Protein AF-A0A2V6JH81-F1 (afdb_monomer_lite)

Foldseek 3Di:
DVVVVVVCVVVVPQFLDEEEAEADRQVVVVVVCVVCVVSHPYYHYHNYDDPCVVVVPDDDD

pLDDT: mean 91.99, std 8.89, range [59.97, 98.19]

Sequence (61 aa):
MADLHALLSDAGEAGPYVLVGHSYGALIVRLYASTYPKEVSGLVLNDALSEGLQDAETPEE

Radius of gyration: 13.95 Å; chains: 1; bounding box: 46×16×29 Å

Secondary structure (DSSP, 8-state):
-HHHHHHHHHTT--SSEEEEEEETHHHHHHHHHHHSTTSEEEEEEEEE--TTHHHHHSPP-

Structure (mmCIF, N/CA/C/O backbone):
data_AF-A0A2V6JH81-F1
#
_entry.id   AF-A0A2V6JH81-F1
#
loop_
_atom_site.group_PDB
_atom_site.id
_atom_site.type_symbol
_atom_site.label_atom_id
_atom_site.label_alt_id
_atom_site.label_comp_id
_atom_site.label_asym_id
_atom_site.label_entity_id
_atom_site.label_seq_id
_atom_site.pdbx_PDB_ins_code
_atom_site.Cartn_x
_atom_site.Cartn_y
_atom_site.Cartn_z
_atom_site.occupancy
_atom_site.B_iso_or_equiv
_atom_site.auth_seq_id
_atom_site.auth_comp_id
_atom_site.auth_asym_id
_atom_site.auth_atom_id
_atom_site.pdbx_PDB_model_num
ATOM 1 N N . MET A 1 1 ? -6.245 9.438 -2.152 1.00 86.25 1 MET A N 1
ATOM 2 C CA . MET A 1 1 ? -6.262 8.477 -1.023 1.00 86.25 1 MET A CA 1
ATOM 3 C C . MET A 1 1 ? -7.648 8.343 -0.416 1.00 86.25 1 MET A C 1
ATOM 5 O O . MET A 1 1 ? -8.040 7.214 -0.161 1.00 86.25 1 MET A O 1
ATOM 9 N N . ALA A 1 2 ? -8.392 9.448 -0.256 1.00 89.38 2 ALA A N 1
ATOM 10 C CA . ALA A 1 2 ? -9.780 9.427 0.214 1.00 89.38 2 ALA A CA 1
ATOM 11 C C . ALA A 1 2 ? -10.663 8.410 -0.533 1.00 89.38 2 ALA A C 1
ATOM 13 O O . ALA A 1 2 ? -11.381 7.667 0.120 1.00 89.38 2 ALA A O 1
ATOM 14 N N . ASP A 1 3 ? -10.531 8.301 -1.860 1.00 96.00 3 ASP A N 1
ATOM 15 C CA . ASP A 1 3 ? -11.338 7.355 -2.646 1.00 96.00 3 ASP A CA 1
ATOM 16 C C . ASP A 1 3 ? -11.045 5.889 -2.300 1.00 96.00 3 ASP A C 1
ATOM 18 O O . ASP A 1 3 ? -11.968 5.116 -2.076 1.00 96.00 3 ASP A O 1
ATOM 22 N N . LEU A 1 4 ? -9.768 5.498 -2.196 1.00 95.12 4 LEU A N 1
ATOM 23 C CA . LEU A 1 4 ? -9.393 4.128 -1.823 1.00 95.12 4 LEU A CA 1
ATOM 24 C C . LEU A 1 4 ? -9.830 3.800 -0.389 1.00 95.12 4 LEU A C 1
ATOM 26 O O . LEU A 1 4 ? -10.343 2.716 -0.138 1.00 95.12 4 LEU A O 1
ATOM 30 N N . HIS A 1 5 ? -9.663 4.744 0.537 1.00 95.75 5 HIS A N 1
ATOM 31 C CA . HIS A 1 5 ? -10.089 4.565 1.924 1.00 95.75 5 HIS A CA 1
ATOM 32 C C . HIS A 1 5 ? -11.616 4.419 2.030 1.00 95.75 5 HIS A C 1
ATOM 34 O O . HIS A 1 5 ? -12.110 3.523 2.710 1.00 95.75 5 HIS A O 1
ATOM 40 N N . ALA A 1 6 ? -12.364 5.251 1.297 1.00 96.31 6 ALA A N 1
ATOM 41 C CA . ALA A 1 6 ? -13.817 5.168 1.227 1.00 96.31 6 ALA A CA 1
ATOM 42 C C . ALA A 1 6 ? -14.281 3.844 0.610 1.00 96.31 6 ALA A C 1
ATOM 44 O O . ALA A 1 6 ? -15.164 3.205 1.167 1.00 96.31 6 ALA A O 1
ATOM 45 N N . LEU A 1 7 ? -13.659 3.398 -0.486 1.00 96.50 7 LEU A N 1
ATOM 46 C CA . LEU A 1 7 ? -13.993 2.128 -1.134 1.00 96.50 7 LEU A CA 1
ATOM 47 C C . LEU A 1 7 ? -13.776 0.928 -0.208 1.00 96.50 7 LEU A C 1
ATOM 49 O O . LEU A 1 7 ? -14.639 0.061 -0.142 1.00 96.50 7 LEU A O 1
ATOM 53 N N . LEU A 1 8 ? -12.656 0.881 0.520 1.00 95.62 8 LEU A N 1
ATOM 54 C CA . LEU A 1 8 ? -12.387 -0.192 1.484 1.00 95.62 8 LEU A CA 1
ATOM 55 C C . LEU A 1 8 ? -13.418 -0.193 2.622 1.00 95.62 8 LEU A C 1
ATOM 57 O O . LEU A 1 8 ? -13.937 -1.248 2.981 1.00 95.62 8 LEU A O 1
ATOM 61 N N . SER A 1 9 ? -13.769 0.989 3.138 1.00 94.44 9 SER A N 1
ATOM 62 C CA . SER A 1 9 ? -14.801 1.119 4.170 1.00 94.44 9 SER A CA 1
ATOM 63 C C . SER A 1 9 ? -16.187 0.709 3.670 1.00 94.44 9 SER A C 1
ATOM 65 O O . SER A 1 9 ? -16.917 0.051 4.405 1.00 94.44 9 SER A O 1
ATOM 67 N N . ASP A 1 10 ? -16.566 1.104 2.454 1.00 97.25 10 ASP A N 1
ATOM 68 C CA . ASP A 1 10 ? -17.890 0.823 1.883 1.00 97.25 10 ASP A CA 1
ATOM 69 C C . ASP A 1 10 ? -18.030 -0.656 1.491 1.00 97.25 10 ASP A C 1
ATOM 71 O O . ASP A 1 10 ? -19.090 -1.258 1.651 1.00 97.25 10 ASP A O 1
ATOM 75 N N . ALA A 1 11 ? -16.923 -1.283 1.081 1.00 96.88 11 ALA A N 1
ATOM 76 C CA . ALA A 1 11 ? -16.828 -2.727 0.891 1.00 96.88 11 ALA A CA 1
ATOM 77 C C . ALA A 1 11 ? -16.871 -3.520 2.214 1.00 96.88 11 ALA A C 1
ATOM 79 O O . ALA A 1 11 ? -17.039 -4.738 2.189 1.00 96.88 11 ALA A O 1
ATOM 80 N N . GLY A 1 12 ? -16.746 -2.851 3.367 1.00 96.06 12 GLY A N 1
ATOM 81 C CA . GLY A 1 12 ? -16.722 -3.494 4.681 1.00 96.06 12 GLY A CA 1
ATOM 82 C C . GLY A 1 12 ? -15.430 -4.261 4.966 1.00 96.06 12 GLY A C 1
ATOM 83 O O . GLY A 1 12 ? -15.417 -5.133 5.836 1.00 96.06 12 GLY A O 1
ATOM 84 N N . GLU A 1 13 ? -14.350 -3.954 4.246 1.00 95.62 13 GLU A N 1
ATOM 85 C CA . GLU A 1 13 ? -13.053 -4.589 4.451 1.00 95.62 13 GLU A CA 1
AT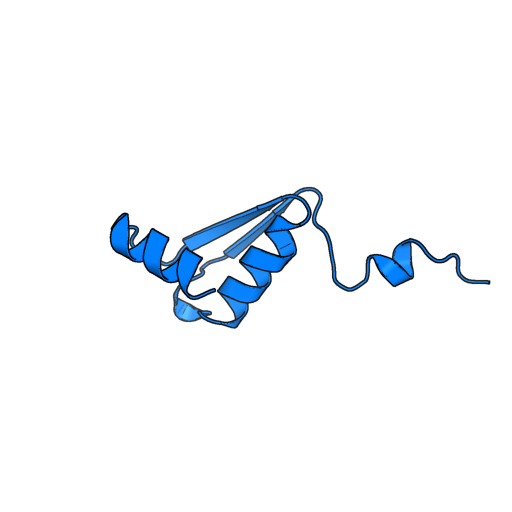OM 86 C C . GLU A 1 13 ? -12.476 -4.147 5.800 1.00 95.62 13 GLU A C 1
ATOM 88 O O . GLU A 1 13 ? -12.316 -2.958 6.080 1.00 95.62 13 GLU A O 1
ATOM 93 N N . ALA A 1 14 ? -12.170 -5.114 6.664 1.00 88.81 14 ALA A N 1
ATOM 94 C CA . ALA A 1 14 ? -11.613 -4.849 7.982 1.00 88.81 14 ALA A CA 1
ATOM 95 C C . ALA A 1 14 ? -10.088 -4.985 7.941 1.00 88.81 14 ALA A C 1
ATOM 97 O O . ALA A 1 14 ? -9.551 -6.061 7.675 1.00 88.81 14 ALA A O 1
ATOM 98 N N . GLY A 1 15 ? -9.391 -3.885 8.221 1.00 87.62 15 GLY A N 1
ATOM 99 C CA . GLY A 1 15 ? -7.938 -3.877 8.337 1.00 87.62 15 GLY A CA 1
ATOM 100 C C . GLY A 1 15 ? -7.404 -4.657 9.555 1.00 87.62 15 GLY A C 1
ATOM 101 O O . GLY A 1 15 ? -8.169 -5.099 10.418 1.00 87.62 15 GLY A O 1
ATOM 102 N N . PRO A 1 16 ? -6.070 -4.771 9.677 1.00 95.81 16 PRO A N 1
ATOM 103 C CA . PRO A 1 16 ? -5.076 -4.131 8.816 1.00 95.81 16 PRO A CA 1
ATOM 104 C C . PRO A 1 16 ? -4.826 -4.883 7.494 1.00 95.81 16 PRO A C 1
ATOM 106 O O . PRO A 1 16 ? -4.798 -6.109 7.444 1.00 95.81 16 PRO A O 1
ATOM 109 N N . TYR A 1 17 ? -4.620 -4.130 6.414 1.00 97.19 17 TYR A N 1
ATOM 110 C CA . TYR A 1 17 ? -4.498 -4.639 5.050 1.00 97.19 17 TYR A CA 1
ATOM 111 C C . TYR A 1 17 ? -3.073 -5.081 4.707 1.00 97.19 17 TYR A C 1
ATOM 113 O O . TYR A 1 17 ? -2.088 -4.476 5.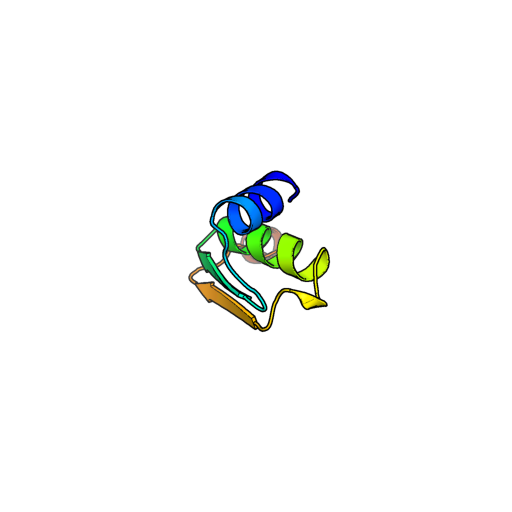140 1.00 97.19 17 TYR A O 1
ATOM 121 N N . VAL A 1 18 ? -2.966 -6.075 3.826 1.00 97.69 18 VAL A N 1
ATOM 122 C CA . VAL A 1 18 ? -1.769 -6.287 3.003 1.00 97.69 18 VAL A CA 1
ATOM 123 C C . VAL A 1 18 ? -2.088 -5.774 1.606 1.00 97.69 18 VAL A C 1
ATOM 125 O O . VAL A 1 18 ? -2.911 -6.358 0.904 1.00 97.69 18 VAL A O 1
ATOM 128 N N . LEU A 1 19 ? -1.468 -4.664 1.208 1.00 97.56 19 LEU A N 1
ATOM 129 C CA . LEU A 1 19 ? -1.744 -4.036 -0.083 1.00 97.56 19 LEU A CA 1
ATOM 130 C C . LEU A 1 19 ? -0.729 -4.488 -1.129 1.00 97.56 19 LEU A C 1
ATOM 132 O O . LEU A 1 19 ? 0.481 -4.441 -0.900 1.00 97.56 19 LEU A O 1
ATOM 136 N N . VAL A 1 20 ? -1.225 -4.886 -2.298 1.00 97.75 20 VAL A N 1
ATOM 137 C CA . VAL A 1 20 ? -0.393 -5.286 -3.436 1.00 97.75 20 VAL A CA 1
ATOM 138 C C . VAL A 1 20 ? -0.429 -4.181 -4.488 1.00 97.75 20 VAL A C 1
ATOM 140 O O . VAL A 1 20 ? -1.488 -3.865 -5.024 1.00 97.75 20 VAL A O 1
ATOM 143 N N . GLY A 1 21 ? 0.724 -3.584 -4.782 1.00 97.44 21 GLY A N 1
ATOM 144 C CA . GLY A 1 21 ? 0.879 -2.558 -5.810 1.00 97.44 21 GLY A CA 1
ATOM 145 C C . GLY A 1 21 ? 1.688 -3.085 -6.989 1.00 97.44 21 GLY A C 1
ATOM 146 O O . GLY A 1 21 ? 2.838 -3.481 -6.812 1.00 97.44 21 GLY A O 1
ATOM 147 N N . HIS A 1 22 ? 1.100 -3.069 -8.186 1.00 97.31 22 HIS A N 1
ATOM 148 C CA . HIS A 1 22 ? 1.784 -3.413 -9.435 1.00 97.31 22 HIS A CA 1
ATOM 149 C C . HIS A 1 22 ? 2.052 -2.162 -10.272 1.00 97.31 22 HIS A C 1
ATOM 151 O O . HIS A 1 22 ? 1.144 -1.337 -10.414 1.00 97.31 22 HIS A O 1
ATOM 157 N N . SER A 1 23 ? 3.253 -2.021 -10.845 1.00 95.50 23 SER A N 1
ATOM 158 C CA . SER A 1 23 ? 3.616 -0.867 -11.679 1.00 95.50 23 SER A CA 1
ATOM 159 C C . SER A 1 23 ? 3.298 0.456 -10.962 1.00 95.50 23 SER A C 1
ATOM 161 O O . SER A 1 23 ? 3.724 0.659 -9.823 1.00 95.50 23 SER A O 1
ATOM 163 N N . TYR A 1 24 ? 2.517 1.350 -11.572 1.00 95.25 24 TYR A N 1
ATOM 164 C CA . TYR A 1 24 ? 2.075 2.610 -10.965 1.00 95.25 24 TYR A CA 1
ATOM 165 C C . TYR A 1 24 ? 1.288 2.419 -9.656 1.00 95.25 24 TYR A C 1
ATOM 167 O O . TYR A 1 24 ? 1.355 3.254 -8.753 1.00 95.25 24 TYR A O 1
ATOM 175 N N . GLY A 1 25 ? 0.593 1.2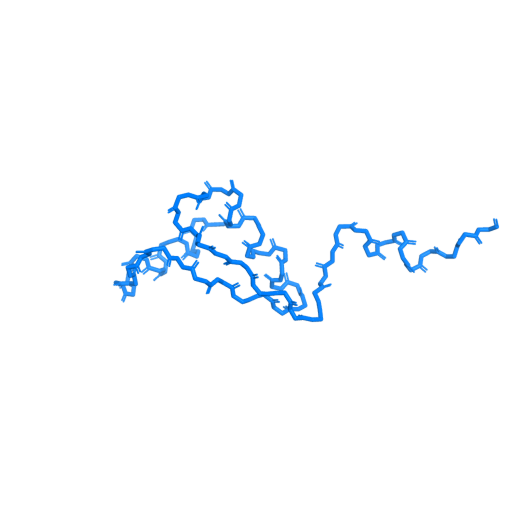88 -9.502 1.00 96.06 25 GLY A N 1
ATOM 176 C CA . GLY A 1 25 ? -0.135 0.946 -8.281 1.00 96.06 25 GLY A CA 1
ATOM 177 C C . GLY A 1 25 ? 0.759 0.887 -7.040 1.00 96.06 25 GLY A C 1
ATOM 178 O O . GLY A 1 25 ? 0.272 1.120 -5.936 1.00 96.06 25 GLY A O 1
ATOM 179 N N . ALA A 1 26 ? 2.066 0.659 -7.207 1.00 96.38 26 ALA A N 1
ATOM 180 C CA . ALA A 1 26 ? 3.035 0.732 -6.119 1.00 96.38 26 ALA A CA 1
ATOM 181 C C . ALA A 1 26 ? 3.081 2.118 -5.455 1.00 96.38 26 ALA A C 1
ATOM 183 O O . ALA A 1 26 ? 3.103 2.202 -4.228 1.00 96.38 26 ALA A O 1
ATOM 184 N N . LEU A 1 27 ? 3.022 3.201 -6.240 1.00 95.31 27 LEU A N 1
ATOM 185 C CA . LEU A 1 27 ? 3.005 4.572 -5.716 1.00 95.31 27 LEU A CA 1
ATOM 186 C C . LEU A 1 27 ? 1.720 4.844 -4.921 1.00 95.31 27 LEU A C 1
ATOM 188 O O . LEU A 1 27 ? 1.756 5.474 -3.865 1.00 95.31 27 LEU A O 1
ATOM 192 N N . ILE A 1 28 ? 0.590 4.306 -5.389 1.00 96.44 28 ILE A N 1
ATOM 193 C CA . ILE A 1 28 ? -0.713 4.435 -4.726 1.00 96.44 28 ILE A CA 1
ATOM 194 C C . ILE A 1 28 ? -0.701 3.727 -3.367 1.00 96.44 28 ILE A C 1
ATOM 196 O O . ILE A 1 28 ? -1.047 4.343 -2.360 1.00 96.44 28 ILE A O 1
ATOM 200 N N . VAL A 1 29 ? -0.293 2.453 -3.311 1.00 97.12 29 VAL A N 1
ATOM 201 C CA . VAL A 1 2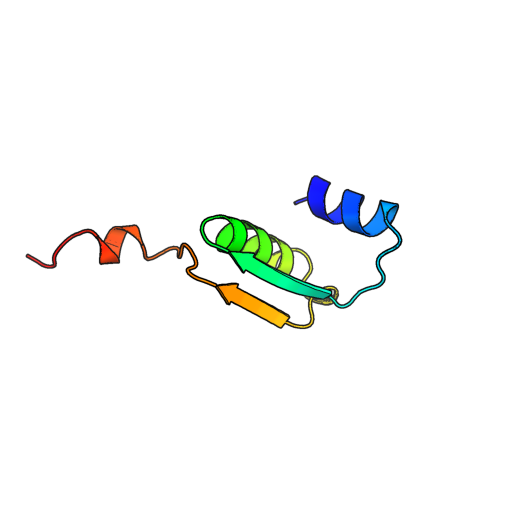9 ? -0.311 1.684 -2.052 1.00 97.12 29 VAL A CA 1
ATOM 202 C C . VAL A 1 29 ? 0.730 2.186 -1.051 1.00 97.12 29 VAL A C 1
ATOM 204 O O . VAL A 1 29 ? 0.468 2.168 0.150 1.00 97.12 29 VAL A O 1
ATOM 207 N N . ARG A 1 30 ? 1.873 2.705 -1.523 1.00 96.38 30 ARG A N 1
ATOM 208 C CA . ARG A 1 30 ? 2.866 3.382 -0.674 1.00 96.38 30 ARG A CA 1
ATOM 209 C C . ARG A 1 30 ? 2.287 4.636 -0.033 1.00 96.38 30 ARG A C 1
ATOM 211 O O . ARG A 1 30 ? 2.380 4.788 1.182 1.00 96.38 30 ARG A O 1
ATOM 218 N N . LEU A 1 31 ? 1.638 5.491 -0.826 1.00 96.56 31 LEU A N 1
ATOM 219 C CA . LEU A 1 31 ? 0.989 6.698 -0.319 1.00 96.56 31 LEU A CA 1
ATOM 220 C C . LEU A 1 31 ? -0.165 6.370 0.639 1.00 96.56 31 LEU A C 1
ATOM 222 O O . LEU A 1 31 ? -0.352 7.055 1.645 1.00 96.56 31 LEU A O 1
ATOM 226 N N . TYR A 1 32 ? -0.932 5.313 0.367 1.00 97.44 32 TYR A N 1
ATOM 227 C CA . TYR A 1 32 ? -1.974 4.857 1.285 1.00 97.44 32 TYR A CA 1
ATOM 228 C C . TYR A 1 32 ? -1.370 4.410 2.621 1.00 97.44 32 TYR A C 1
ATOM 230 O O . TYR A 1 32 ? -1.802 4.882 3.670 1.00 97.44 32 TYR A O 1
ATOM 238 N N . ALA A 1 33 ? -0.332 3.570 2.596 1.00 97.06 33 ALA A N 1
ATOM 239 C CA . ALA A 1 33 ? 0.334 3.090 3.805 1.00 97.06 33 ALA A CA 1
ATOM 240 C C . ALA A 1 33 ? 1.003 4.213 4.609 1.00 97.06 33 ALA A C 1
ATOM 242 O O . ALA A 1 33 ? 0.963 4.183 5.836 1.00 97.06 33 ALA A O 1
ATOM 243 N N . SER A 1 34 ? 1.571 5.230 3.949 1.00 96.94 34 SER A N 1
ATOM 244 C CA . SER A 1 34 ? 2.132 6.391 4.650 1.00 96.94 34 SER A CA 1
ATOM 245 C C . SER A 1 34 ? 1.051 7.277 5.274 1.00 96.94 34 SER A C 1
ATOM 247 O O . SER A 1 34 ? 1.292 7.907 6.300 1.00 96.94 34 SER A O 1
ATOM 249 N N . THR A 1 35 ? -0.136 7.334 4.662 1.00 97.31 35 THR A N 1
ATOM 250 C CA . THR A 1 35 ? -1.273 8.135 5.145 1.00 97.31 35 THR A CA 1
ATOM 251 C C . THR A 1 35 ? -2.018 7.433 6.288 1.00 97.31 35 THR A C 1
ATOM 253 O O . THR A 1 35 ? -2.394 8.084 7.262 1.00 97.31 35 THR A O 1
ATOM 256 N N . TYR A 1 36 ? -2.184 6.107 6.207 1.00 96.44 36 TYR A N 1
ATOM 257 C CA . TYR A 1 36 ? -2.933 5.277 7.162 1.00 96.44 36 TYR A CA 1
ATOM 258 C C . TYR A 1 36 ? -2.067 4.137 7.739 1.00 96.44 36 TYR A C 1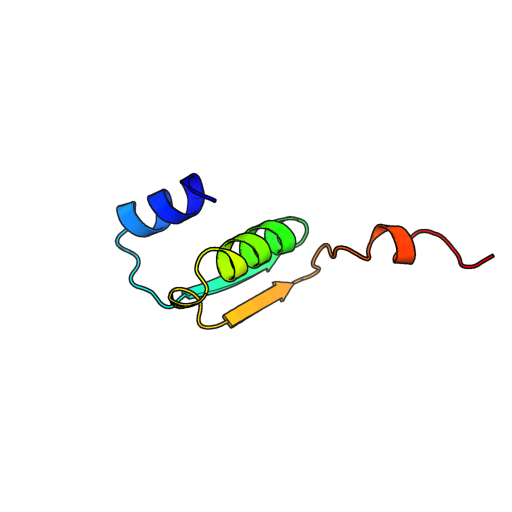
ATOM 260 O O . TYR A 1 36 ? -2.392 2.958 7.581 1.00 96.44 36 TYR A O 1
ATOM 268 N N . PRO A 1 37 ? -0.964 4.438 8.450 1.00 96.62 37 PRO A N 1
ATOM 269 C CA . PRO A 1 37 ? 0.032 3.431 8.837 1.00 96.62 37 PRO A CA 1
ATOM 270 C C . PRO A 1 37 ? -0.483 2.376 9.825 1.00 96.62 37 PRO A C 1
ATOM 272 O O . PRO A 1 37 ? 0.092 1.299 9.927 1.00 96.62 37 PRO A O 1
ATOM 275 N N . LYS A 1 38 ? -1.563 2.661 10.563 1.00 97.00 38 LYS A N 1
ATOM 276 C CA . LYS A 1 38 ? -2.199 1.694 11.479 1.00 97.00 38 LYS A CA 1
ATOM 277 C C . LYS A 1 38 ? -3.132 0.716 10.769 1.00 97.00 38 LYS A C 1
ATOM 279 O O . LYS A 1 38 ? -3.501 -0.297 11.351 1.00 97.00 38 LYS A O 1
ATOM 284 N N . GLU A 1 39 ? -3.527 1.031 9.542 1.00 96.69 39 GLU A N 1
ATOM 285 C CA . GLU A 1 39 ? -4.451 0.224 8.752 1.00 96.69 39 GLU A CA 1
ATOM 286 C C . GLU A 1 39 ? -3.726 -0.693 7.771 1.00 96.69 39 GLU A C 1
ATOM 288 O O . GLU A 1 39 ? -4.376 -1.463 7.080 1.00 96.69 39 GLU A O 1
ATOM 293 N N . VAL A 1 40 ? -2.394 -0.643 7.694 1.00 97.75 40 VAL A N 1
ATOM 294 C CA . VAL A 1 40 ? -1.604 -1.457 6.766 1.00 97.75 40 VAL A CA 1
ATOM 295 C C . VAL A 1 40 ? -0.597 -2.293 7.545 1.00 97.75 40 VAL A C 1
ATOM 297 O O . VAL A 1 40 ? 0.271 -1.763 8.230 1.00 97.75 40 VAL A O 1
ATOM 300 N N . SER A 1 41 ? -0.694 -3.614 7.414 1.00 98.19 41 SER A N 1
ATOM 301 C CA . SER A 1 41 ? 0.263 -4.567 7.986 1.00 98.19 41 SER A CA 1
ATOM 302 C C . SER A 1 41 ? 1.455 -4.839 7.077 1.00 98.19 41 SER A C 1
ATOM 304 O O . SER A 1 41 ? 2.492 -5.289 7.559 1.00 98.19 41 SER A O 1
ATOM 306 N N . GLY A 1 42 ? 1.332 -4.586 5.773 1.00 97.69 42 GLY A N 1
ATOM 307 C CA . GLY A 1 42 ? 2.430 -4.788 4.836 1.00 97.69 42 GLY A CA 1
ATOM 308 C C . GLY A 1 42 ? 2.109 -4.367 3.409 1.00 97.69 42 GLY A C 1
ATOM 309 O O . GLY A 1 42 ? 0.950 -4.174 3.038 1.00 97.69 42 GLY A O 1
ATOM 310 N N . LEU A 1 43 ? 3.168 -4.251 2.609 1.00 98.19 43 LEU A N 1
ATOM 311 C CA . LEU A 1 43 ? 3.109 -3.952 1.183 1.00 98.19 43 LEU A CA 1
ATOM 312 C C . LEU A 1 43 ? 3.776 -5.073 0.386 1.00 98.19 43 LEU A C 1
ATOM 314 O O . LEU A 1 43 ? 4.858 -5.534 0.747 1.00 98.19 43 LEU A O 1
ATOM 318 N N . VAL A 1 44 ? 3.164 -5.453 -0.732 1.00 98.12 44 VAL A N 1
ATOM 319 C CA . VAL A 1 44 ? 3.785 -6.284 -1.768 1.00 98.12 44 VAL A CA 1
ATOM 320 C C . VAL A 1 44 ? 3.904 -5.437 -3.026 1.00 98.12 44 VAL A C 1
ATOM 322 O O . VAL A 1 44 ? 2.906 -4.941 -3.544 1.00 98.12 44 VAL A O 1
ATOM 325 N N . LEU A 1 45 ? 5.128 -5.248 -3.508 1.00 97.50 45 LEU A N 1
ATOM 326 C CA . LEU A 1 45 ? 5.422 -4.413 -4.669 1.00 97.50 45 LEU A CA 1
ATOM 327 C C . LEU A 1 45 ? 5.875 -5.315 -5.816 1.00 97.50 45 LEU A C 1
ATOM 329 O O . LEU A 1 45 ? 6.926 -5.943 -5.721 1.00 97.50 45 LEU A O 1
ATOM 333 N N . ASN A 1 46 ? 5.066 -5.405 -6.870 1.00 96.06 46 ASN A N 1
ATOM 334 C CA . ASN A 1 46 ? 5.353 -6.231 -8.040 1.00 96.06 46 ASN A CA 1
ATOM 335 C C . ASN A 1 46 ? 5.671 -5.335 -9.236 1.00 96.06 46 ASN A C 1
ATOM 337 O O . ASN A 1 46 ? 4.848 -4.488 -9.571 1.00 96.06 46 ASN A O 1
ATOM 341 N N . ASP A 1 47 ? 6.834 -5.522 -9.861 1.00 93.94 47 ASP A N 1
ATOM 342 C CA . ASP A 1 47 ? 7.298 -4.718 -11.006 1.00 93.94 47 ASP A CA 1
ATOM 343 C C . ASP A 1 47 ? 6.976 -3.220 -10.840 1.00 93.94 47 ASP A C 1
ATOM 345 O O . ASP A 1 47 ? 6.239 -2.596 -11.604 1.00 93.94 47 ASP A O 1
ATOM 349 N N . ALA A 1 48 ? 7.363 -2.700 -9.678 1.00 94.00 48 ALA A N 1
ATOM 350 C CA . ALA A 1 48 ? 6.831 -1.468 -9.130 1.00 94.00 48 ALA A CA 1
ATOM 351 C C . ALA A 1 48 ? 7.540 -0.241 -9.696 1.00 94.00 48 ALA A C 1
ATOM 353 O O . ALA A 1 48 ? 8.770 -0.182 -9.709 1.00 94.00 48 ALA A O 1
ATOM 354 N N . LEU A 1 49 ? 6.765 0.800 -10.021 1.00 93.06 49 LEU A N 1
ATOM 355 C CA . LEU A 1 49 ? 7.358 2.124 -10.167 1.00 93.06 49 LEU A CA 1
ATOM 356 C C . LEU A 1 49 ? 7.884 2.587 -8.805 1.00 93.06 49 LEU A C 1
ATOM 358 O O . LEU A 1 49 ? 7.244 2.383 -7.768 1.00 93.06 49 LEU A O 1
ATOM 362 N N . SER A 1 50 ? 9.052 3.220 -8.823 1.00 88.56 50 SER A N 1
ATOM 363 C CA . SER A 1 50 ? 9.687 3.793 -7.641 1.00 88.56 50 SER A CA 1
ATOM 364 C C . SER A 1 50 ? 10.075 5.243 -7.896 1.00 88.56 50 SER A C 1
ATOM 366 O O . SER A 1 50 ? 10.165 5.687 -9.039 1.00 88.56 50 SER A O 1
ATOM 368 N N . GLU A 1 51 ? 10.298 5.988 -6.821 1.00 82.81 51 GLU A N 1
ATOM 369 C CA . GLU A 1 51 ? 10.680 7.398 -6.869 1.00 82.81 51 GLU A CA 1
ATOM 370 C C . GLU A 1 51 ? 12.032 7.594 -7.575 1.00 82.81 51 GLU A C 1
ATOM 372 O O . GLU A 1 51 ? 12.246 8.633 -8.185 1.00 82.81 51 GLU A O 1
ATOM 377 N N . GLY A 1 52 ? 12.899 6.574 -7.558 1.00 84.31 52 GLY A N 1
ATOM 378 C CA . GLY A 1 52 ? 14.192 6.565 -8.249 1.00 84.31 52 GLY A CA 1
ATOM 379 C C . GLY A 1 52 ? 14.142 6.072 -9.697 1.00 84.31 52 GLY A C 1
ATOM 380 O O . GLY A 1 52 ? 15.190 5.831 -10.283 1.00 84.31 52 GLY A O 1
ATOM 381 N N . LEU A 1 53 ? 12.954 5.876 -10.287 1.00 83.75 53 LEU A N 1
ATOM 382 C CA . LEU A 1 53 ? 12.847 5.404 -11.673 1.00 83.75 53 LEU A CA 1
ATOM 383 C C . LEU A 1 53 ? 13.524 6.362 -12.660 1.00 83.75 53 LEU A C 1
ATOM 385 O O . LEU A 1 53 ? 14.188 5.901 -13.577 1.00 83.75 53 LEU A O 1
ATOM 389 N N . GLN A 1 54 ? 13.371 7.676 -12.468 1.00 79.62 54 GLN A N 1
ATOM 390 C CA . GLN A 1 54 ? 14.023 8.665 -13.334 1.00 79.62 54 GLN A CA 1
ATOM 391 C C . GLN A 1 54 ? 15.542 8.506 -13.312 1.00 79.62 54 GLN A C 1
ATOM 393 O O . GLN A 1 54 ? 16.148 8.416 -14.375 1.00 79.62 54 GLN A O 1
ATOM 398 N N . ASP A 1 55 ? 16.119 8.392 -12.118 1.00 82.88 55 ASP A N 1
ATOM 399 C CA . ASP A 1 55 ? 17.561 8.224 -11.941 1.00 82.88 55 ASP A CA 1
ATOM 400 C C . ASP A 1 55 ? 18.052 6.897 -12.540 1.00 82.88 55 ASP A C 1
ATOM 402 O O . ASP A 1 55 ? 19.144 6.830 -13.093 1.00 82.88 55 ASP A O 1
ATOM 406 N N . ALA A 1 56 ? 17.234 5.842 -12.471 1.00 77.56 56 ALA A N 1
ATOM 407 C CA . ALA A 1 56 ? 17.551 4.537 -13.048 1.00 77.56 56 ALA A CA 1
ATOM 408 C C . ALA A 1 56 ? 17.503 4.516 -14.588 1.00 77.56 56 ALA A C 1
ATOM 410 O O . ALA A 1 56 ? 18.156 3.670 -15.200 1.00 77.56 56 ALA A O 1
ATOM 411 N N . GLU A 1 57 ? 16.730 5.407 -15.218 1.00 76.62 57 GLU A N 1
ATOM 412 C CA . GLU A 1 57 ? 16.636 5.507 -16.682 1.00 76.62 57 GLU A CA 1
ATOM 413 C C . GLU A 1 57 ? 17.622 6.511 -17.292 1.00 76.62 57 GLU A C 1
ATOM 415 O O . GLU A 1 57 ? 17.924 6.427 -18.484 1.00 76.62 57 GLU A O 1
ATOM 420 N N . T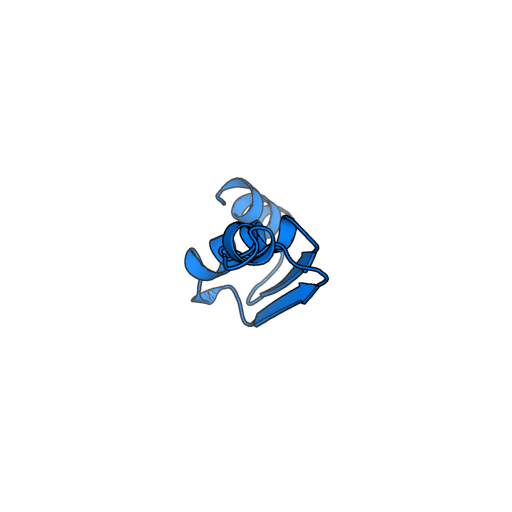HR A 1 58 ? 18.158 7.443 -16.501 1.00 72.69 58 THR A N 1
ATOM 421 C CA . THR A 1 58 ? 19.247 8.327 -16.928 1.00 72.69 58 THR A CA 1
ATOM 422 C C . THR A 1 58 ? 20.598 7.642 -16.698 1.00 72.69 58 THR A C 1
ATOM 424 O O . THR A 1 58 ? 20.926 7.361 -15.548 1.00 72.69 58 THR A O 1
ATOM 427 N N . PRO A 1 59 ? 21.408 7.363 -17.738 1.00 63.53 59 PRO A N 1
ATOM 428 C CA . PRO A 1 59 ? 22.751 6.823 -17.537 1.00 63.53 59 PRO A CA 1
ATOM 429 C C . PRO A 1 59 ? 23.597 7.779 -16.685 1.00 63.53 59 PRO A C 1
ATOM 431 O O . PRO A 1 59 ? 23.560 8.987 -16.924 1.00 63.53 59 PRO A O 1
ATOM 434 N N . GLU A 1 60 ? 24.375 7.250 -15.734 1.00 66.00 60 GLU A N 1
ATOM 435 C CA . GLU A 1 60 ? 25.496 8.007 -15.161 1.00 66.00 60 GLU A CA 1
ATOM 436 C C . GLU A 1 60 ? 26.473 8.333 -16.306 1.00 66.00 60 GLU A C 1
ATOM 438 O O . GLU A 1 60 ? 26.968 7.416 -16.968 1.00 66.00 60 GLU A O 1
ATOM 443 N N . GLU A 1 61 ? 26.681 9.625 -16.583 1.00 59.97 61 GLU A N 1
ATOM 444 C CA . GLU A 1 61 ? 27.691 10.110 -17.541 1.00 59.97 61 GLU A CA 1
ATOM 445 C C . GLU A 1 61 ? 29.125 9.789 -17.094 1.00 59.97 61 GLU A C 1
ATOM 447 O O . GLU A 1 61 ? 29.457 10.026 -15.907 1.00 59.97 61 GLU A O 1
#